Protein AF-A0A6H5GRK5-F1 (afdb_monomer_lite)

InterPro domains:
  IPR007175 Ribonuclease P subunit, Rpr2/Snm1/Rpp21 [PF04032] (2-43)

Sequence (112 aa):
MDIDMKRTICKGCSAILVPGDTAMVRLTKKPEAQVLWVCTMCGAYRVFNTRADHQLWRFNAESVVETIDLNSADSDSAPQSRKTPSSTTCPQSSELSVKKKKENSEVPPTNI

Organism: NCBI:txid355587

Secondary structure (DSSP, 8-state):
--HHHHHTB-TTT--B--BTTTEEEEEEESSSEEEEEEETTT--EEEEE--TT---GGGSGGG------TT-----------------------------------------

Structure (mmCIF, N/CA/C/O backbone):
data_AF-A0A6H5GRK5-F1
#
_entry.id   AF-A0A6H5GRK5-F1
#
loop_
_atom_site.group_PDB
_atom_site.id
_atom_site.type_symbol
_atom_site.label_atom_id
_atom_site.label_alt_id
_atom_site.label_comp_id
_atom_site.label_asym_id
_atom_site.label_entity_id
_atom_site.label_seq_id
_atom_site.pdbx_PDB_ins_code
_atom_site.Cartn_x
_atom_site.Cartn_y
_atom_site.Cartn_z
_atom_site.occupancy
_atom_site.B_iso_or_equiv
_atom_site.auth_seq_id
_atom_site.auth_comp_id
_atom_site.auth_asym_id
_atom_site.auth_atom_id
_atom_site.pdbx_PDB_model_num
ATOM 1 N N . MET A 1 1 ? 9.542 5.051 9.816 1.00 63.56 1 MET A N 1
ATOM 2 C CA . MET A 1 1 ? 9.323 4.679 8.400 1.00 63.56 1 MET A CA 1
ATOM 3 C C . MET A 1 1 ? 7.950 5.140 7.975 1.00 63.56 1 MET A C 1
ATOM 5 O O . MET A 1 1 ? 6.980 4.777 8.638 1.00 63.56 1 MET A O 1
ATOM 9 N N . ASP A 1 2 ? 7.897 5.908 6.894 1.00 87.12 2 ASP A N 1
ATOM 10 C CA . ASP A 1 2 ? 6.650 6.346 6.278 1.00 87.12 2 ASP A CA 1
ATOM 11 C C . ASP A 1 2 ? 5.828 5.156 5.740 1.00 87.12 2 ASP A C 1
ATOM 13 O O . ASP A 1 2 ? 6.383 4.109 5.387 1.00 87.12 2 ASP A O 1
ATOM 17 N N . ILE A 1 3 ? 4.500 5.281 5.743 1.00 87.06 3 ILE A N 1
ATOM 18 C CA . ILE A 1 3 ? 3.576 4.202 5.364 1.00 87.06 3 ILE A CA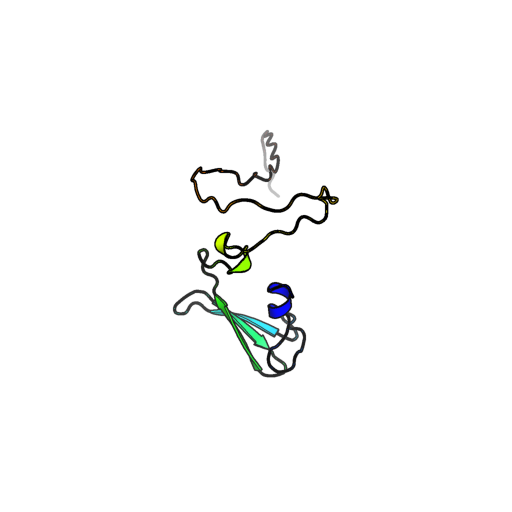 1
ATOM 19 C C . ILE A 1 3 ? 3.706 3.889 3.876 1.00 87.06 3 ILE A C 1
ATOM 21 O O . ILE A 1 3 ? 3.695 2.712 3.507 1.00 87.06 3 ILE A O 1
ATOM 25 N N . ASP A 1 4 ? 3.909 4.904 3.042 1.00 87.38 4 ASP A N 1
ATOM 26 C CA . ASP A 1 4 ? 4.037 4.718 1.599 1.00 87.38 4 ASP A CA 1
ATOM 27 C C . ASP A 1 4 ? 5.298 3.929 1.237 1.00 87.38 4 ASP A C 1
ATOM 29 O O . ASP A 1 4 ? 5.249 3.029 0.399 1.00 87.38 4 ASP A O 1
ATOM 33 N N . MET A 1 5 ? 6.386 4.114 1.987 1.00 90.62 5 MET A N 1
ATOM 34 C CA . MET A 1 5 ? 7.592 3.299 1.826 1.00 90.62 5 MET A CA 1
ATOM 35 C C . MET A 1 5 ? 7.383 1.833 2.236 1.00 90.62 5 MET A C 1
ATOM 37 O O . MET A 1 5 ? 7.961 0.925 1.648 1.00 90.62 5 MET A O 1
ATOM 41 N N . LYS A 1 6 ? 6.527 1.545 3.224 1.00 89.44 6 LYS A N 1
ATOM 42 C CA . LYS A 1 6 ? 6.207 0.146 3.563 1.00 89.44 6 LYS A CA 1
ATOM 43 C C . LYS A 1 6 ? 5.418 -0.535 2.450 1.00 89.44 6 LYS A C 1
ATOM 45 O O . LYS A 1 6 ? 5.513 -1.755 2.316 1.00 89.44 6 LYS A O 1
ATOM 50 N N . ARG A 1 7 ? 4.622 0.216 1.682 1.00 91.38 7 ARG A N 1
ATOM 51 C CA . ARG A 1 7 ? 3.814 -0.313 0.571 1.00 91.38 7 ARG A CA 1
ATOM 52 C C . ARG A 1 7 ? 4.678 -0.744 -0.611 1.00 91.38 7 ARG A C 1
ATOM 54 O O . ARG A 1 7 ? 4.318 -1.714 -1.269 1.00 91.38 7 ARG A O 1
ATOM 61 N N . THR A 1 8 ? 5.831 -0.108 -0.811 1.00 93.94 8 THR A N 1
ATOM 62 C CA . THR A 1 8 ? 6.781 -0.444 -1.880 1.00 93.94 8 THR A CA 1
ATOM 63 C C . THR A 1 8 ? 7.701 -1.617 -1.544 1.00 93.94 8 THR A C 1
ATOM 65 O O . THR A 1 8 ? 8.492 -2.009 -2.391 1.00 93.94 8 THR A O 1
ATOM 68 N N . ILE A 1 9 ? 7.609 -2.223 -0.355 1.00 95.19 9 ILE A N 1
ATOM 69 C CA . ILE A 1 9 ? 8.465 -3.351 0.049 1.00 95.19 9 ILE A CA 1
ATOM 70 C C . ILE A 1 9 ? 7.628 -4.618 0.252 1.00 95.19 9 ILE A C 1
ATOM 72 O O . ILE A 1 9 ? 6.625 -4.630 0.978 1.00 95.19 9 ILE A O 1
ATOM 76 N N . CYS A 1 10 ? 8.064 -5.716 -0.364 1.00 95.44 10 CYS A N 1
ATOM 77 C CA . CYS A 1 10 ? 7.439 -7.024 -0.226 1.00 95.44 10 CYS A CA 1
ATOM 78 C C . CYS A 1 10 ? 7.591 -7.579 1.197 1.00 95.44 10 CYS A C 1
ATOM 80 O O . CYS A 1 10 ? 8.674 -7.557 1.770 1.00 95.44 10 CYS A O 1
ATOM 82 N N . LYS A 1 11 ? 6.517 -8.151 1.764 1.00 92.69 11 LYS A N 1
ATOM 83 C CA . LYS A 1 11 ? 6.573 -8.788 3.096 1.00 92.69 11 LYS A CA 1
ATOM 84 C C . LYS A 1 11 ? 7.341 -10.117 3.099 1.00 92.69 11 LYS A C 1
ATOM 86 O O . LYS A 1 11 ? 7.852 -10.496 4.142 1.00 92.69 11 LYS A O 1
ATOM 91 N N . GLY A 1 12 ? 7.347 -10.840 1.978 1.00 94.19 12 GLY A N 1
ATOM 92 C CA . GLY A 1 12 ? 7.942 -12.177 1.891 1.00 94.19 12 GLY A CA 1
ATOM 93 C C . GLY A 1 12 ? 9.440 -12.123 1.615 1.00 94.19 12 GLY A C 1
ATOM 94 O O . GLY A 1 12 ? 10.242 -12.515 2.450 1.00 94.19 12 GLY A O 1
ATOM 95 N N . CYS A 1 13 ? 9.812 -11.612 0.441 1.00 95.06 13 CYS A N 1
ATOM 96 C CA . CYS A 1 13 ? 11.199 -11.591 -0.030 1.00 95.06 13 CYS A CA 1
ATOM 97 C C . CYS A 1 13 ? 11.926 -10.254 0.178 1.00 95.06 13 CYS A C 1
ATOM 99 O O . CYS A 1 13 ? 13.042 -10.099 -0.307 1.00 95.06 13 CYS A O 1
ATOM 101 N N . SER A 1 14 ? 11.296 -9.267 0.826 1.00 94.81 14 SER A N 1
ATOM 102 C CA . SER A 1 14 ? 11.858 -7.919 1.037 1.00 94.81 14 SER A CA 1
ATOM 103 C C . SER A 1 14 ? 12.257 -7.162 -0.240 1.00 94.81 14 SER A C 1
ATOM 105 O O . SER A 1 14 ? 12.894 -6.116 -0.161 1.00 94.81 14 SER A O 1
ATOM 107 N N . ALA A 1 15 ? 11.858 -7.650 -1.418 1.00 94.12 15 ALA A N 1
ATOM 108 C CA . ALA A 1 15 ? 12.101 -6.980 -2.688 1.00 94.12 15 ALA A CA 1
ATOM 109 C C . ALA A 1 15 ? 11.287 -5.684 -2.807 1.00 94.12 15 ALA A C 1
ATOM 111 O O . ALA A 1 15 ? 10.179 -5.575 -2.269 1.00 94.12 15 ALA A O 1
ATOM 112 N N . ILE A 1 16 ? 11.822 -4.727 -3.564 1.00 95.12 16 ILE A N 1
ATOM 113 C CA . ILE A 1 16 ? 11.106 -3.506 -3.936 1.00 95.12 16 ILE A CA 1
ATOM 114 C C . ILE A 1 16 ? 10.035 -3.870 -4.970 1.00 95.12 16 ILE A C 1
ATOM 116 O O . ILE A 1 16 ? 10.318 -4.520 -5.976 1.00 95.12 16 ILE A O 1
ATOM 120 N N . LEU A 1 17 ? 8.798 -3.468 -4.697 1.00 94.75 17 LEU A N 1
ATOM 121 C CA . LEU A 1 17 ? 7.615 -3.680 -5.518 1.00 94.75 17 LEU A CA 1
ATOM 122 C C . LEU A 1 17 ? 7.446 -2.503 -6.484 1.00 94.75 17 LEU A C 1
ATOM 124 O O . LEU A 1 17 ? 6.973 -1.436 -6.094 1.00 94.75 17 LEU A O 1
ATOM 128 N N . VAL A 1 18 ? 7.816 -2.721 -7.745 1.00 95.06 18 VAL A N 1
ATOM 129 C CA . VAL A 1 18 ? 7.636 -1.788 -8.860 1.00 95.06 18 VAL A CA 1
ATOM 130 C C . VAL A 1 18 ? 6.441 -2.266 -9.693 1.00 95.06 18 VAL A C 1
ATOM 132 O O . VAL A 1 18 ? 6.488 -3.375 -10.237 1.00 95.06 18 VAL A O 1
ATOM 135 N N . PRO A 1 19 ? 5.348 -1.484 -9.785 1.00 94.38 19 PRO A N 1
ATOM 136 C CA . PRO A 1 19 ? 4.185 -1.857 -10.585 1.00 94.38 19 PRO A CA 1
ATOM 137 C C . PRO A 1 19 ? 4.559 -2.105 -12.052 1.00 94.38 19 PRO A C 1
ATOM 139 O O . PRO A 1 19 ? 5.175 -1.253 -12.683 1.00 94.38 19 PRO A O 1
ATOM 142 N N . GLY A 1 20 ? 4.162 -3.256 -12.593 1.00 92.00 20 GLY A N 1
ATOM 143 C CA . GLY A 1 20 ? 4.428 -3.648 -13.984 1.00 92.00 20 GLY A CA 1
ATOM 144 C C . GLY A 1 20 ? 5.704 -4.468 -14.190 1.00 92.00 20 GLY A C 1
ATOM 145 O O . GLY A 1 20 ? 5.821 -5.108 -15.229 1.00 92.00 20 GLY A O 1
ATOM 146 N N . ASP A 1 21 ? 6.601 -4.508 -13.202 1.00 95.12 21 ASP A N 1
ATOM 147 C CA . ASP A 1 21 ? 7.843 -5.290 -13.249 1.00 95.12 21 ASP A CA 1
ATOM 148 C C . ASP A 1 21 ? 7.844 -6.370 -12.148 1.00 95.12 21 ASP A C 1
ATOM 150 O O . ASP A 1 21 ? 7.423 -7.513 -12.354 1.00 95.12 21 ASP A O 1
ATOM 154 N N . THR A 1 22 ? 8.185 -5.989 -10.914 1.00 95.69 22 THR A N 1
ATOM 155 C CA . THR A 1 22 ? 8.263 -6.907 -9.761 1.00 95.69 22 THR A CA 1
ATOM 156 C C . THR A 1 22 ? 6.954 -7.029 -8.970 1.00 95.69 22 THR A C 1
ATOM 158 O O . THR A 1 22 ? 6.836 -7.843 -8.041 1.00 95.69 22 THR A O 1
ATOM 161 N N . ALA A 1 23 ? 5.953 -6.215 -9.313 1.00 96.06 23 ALA A N 1
ATOM 162 C CA . ALA A 1 23 ? 4.655 -6.191 -8.660 1.00 96.06 23 ALA A CA 1
ATOM 163 C C . ALA A 1 23 ? 3.504 -6.063 -9.660 1.00 96.06 23 ALA A C 1
ATOM 165 O O . ALA A 1 23 ? 3.503 -5.222 -10.557 1.00 96.06 23 ALA A O 1
ATOM 166 N N . MET A 1 24 ? 2.46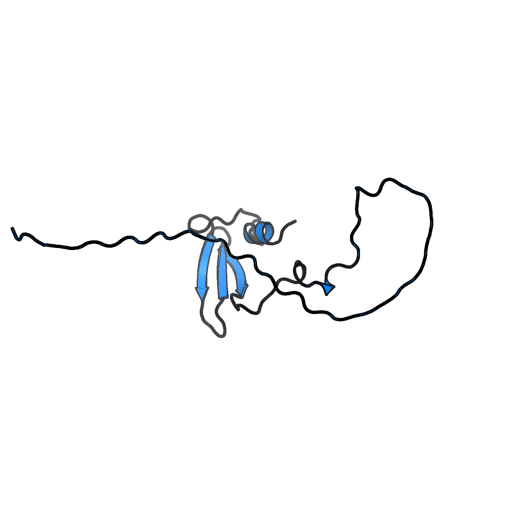3 -6.858 -9.440 1.00 96.25 24 MET A N 1
ATOM 167 C CA . MET A 1 24 ? 1.197 -6.769 -10.148 1.00 96.25 24 MET A CA 1
ATOM 168 C C . MET A 1 24 ? 0.174 -6.060 -9.263 1.00 96.25 24 MET A C 1
ATOM 170 O O . MET A 1 24 ? -0.129 -6.520 -8.161 1.00 96.25 24 MET A O 1
ATOM 174 N N . VAL A 1 25 ? -0.373 -4.950 -9.757 1.00 95.56 25 VAL A N 1
ATOM 175 C CA . VAL A 1 25 ? -1.366 -4.140 -9.043 1.00 95.56 25 VAL A CA 1
ATOM 176 C C . VAL A 1 25 ? -2.711 -4.259 -9.749 1.00 95.56 25 VAL A C 1
ATOM 178 O O . VAL A 1 25 ? -2.808 -4.029 -10.953 1.00 95.56 25 VAL A O 1
ATOM 181 N N . ARG A 1 26 ? -3.756 -4.647 -9.013 1.00 94.50 26 ARG A N 1
ATOM 182 C CA . ARG A 1 26 ? -5.114 -4.831 -9.544 1.00 94.50 26 ARG A CA 1
ATOM 183 C C . ARG A 1 26 ? -6.143 -4.138 -8.662 1.00 94.50 26 ARG A C 1
ATOM 185 O O . ARG A 1 26 ? -6.076 -4.225 -7.441 1.00 94.50 26 ARG A O 1
ATOM 192 N N . LEU A 1 27 ? -7.123 -3.496 -9.291 1.00 94.38 27 LEU A N 1
ATOM 193 C CA . LEU A 1 27 ? -8.317 -2.989 -8.619 1.00 94.38 27 LEU A CA 1
ATOM 194 C C . LEU A 1 27 ? -9.394 -4.078 -8.618 1.00 94.38 27 LEU A C 1
ATOM 196 O O . LEU A 1 27 ? -9.880 -4.480 -9.674 1.00 94.38 27 LEU A O 1
ATOM 200 N N . THR A 1 28 ? -9.776 -4.536 -7.430 1.00 92.50 28 THR A N 1
ATOM 201 C CA . THR A 1 28 ? -10.815 -5.552 -7.221 1.00 92.50 28 THR A CA 1
ATOM 202 C C . THR A 1 28 ? -12.018 -4.903 -6.545 1.00 92.50 28 THR A C 1
ATOM 204 O O . THR A 1 28 ? -11.856 -4.114 -5.622 1.00 92.50 28 THR A O 1
ATOM 207 N N . LYS A 1 29 ? -13.238 -5.213 -6.995 1.00 86.62 29 LYS A N 1
ATOM 208 C CA . LYS A 1 29 ? -14.476 -4.548 -6.539 1.00 86.62 29 LYS A CA 1
ATOM 209 C C . LYS A 1 29 ? -15.385 -5.427 -5.649 1.00 86.62 29 LYS A C 1
ATOM 211 O O . LYS A 1 29 ? -16.590 -5.421 -5.870 1.00 86.62 29 LYS A O 1
ATOM 216 N N . LYS A 1 30 ? -14.875 -6.245 -4.710 1.00 80.75 30 LYS A N 1
ATOM 217 C CA . LYS A 1 30 ? -15.733 -7.185 -3.940 1.00 80.75 30 LYS A CA 1
ATOM 218 C C . LYS A 1 30 ? -15.287 -7.388 -2.484 1.00 80.75 30 LYS A C 1
ATOM 220 O O . LYS A 1 30 ? -14.156 -7.827 -2.298 1.00 80.75 30 LY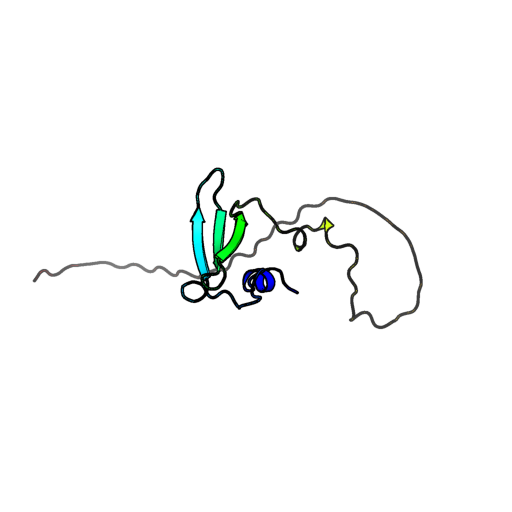S A O 1
ATOM 225 N N . PRO A 1 31 ? -16.160 -7.211 -1.467 1.00 85.62 31 PRO A N 1
ATOM 226 C CA . PRO A 1 31 ? -17.421 -6.444 -1.437 1.00 85.62 31 PRO A CA 1
ATOM 227 C C . PRO A 1 31 ? -17.217 -4.919 -1.530 1.00 85.62 31 PRO A C 1
ATOM 229 O O . PRO A 1 31 ? -18.141 -4.198 -1.886 1.00 85.62 31 PRO A O 1
ATOM 232 N N . GLU A 1 32 ? -16.001 -4.434 -1.276 1.00 87.88 32 GLU A N 1
ATOM 233 C CA . GLU A 1 32 ? -15.602 -3.029 -1.414 1.00 87.88 32 GLU A CA 1
ATOM 234 C C . GLU A 1 32 ? -14.485 -2.895 -2.458 1.00 87.88 32 GLU A C 1
ATOM 236 O O . GLU A 1 32 ? -13.827 -3.878 -2.811 1.00 87.88 32 GLU A O 1
ATOM 241 N N . ALA A 1 33 ? -14.274 -1.682 -2.977 1.00 91.62 33 ALA A N 1
ATOM 242 C CA . ALA A 1 33 ? -13.176 -1.411 -3.898 1.00 91.62 33 ALA A CA 1
ATOM 243 C C . ALA A 1 33 ? -11.836 -1.465 -3.151 1.00 91.62 33 ALA A C 1
ATOM 245 O O . ALA A 1 33 ? -11.605 -0.725 -2.192 1.00 91.62 33 ALA A O 1
ATOM 246 N N . GLN A 1 34 ? -10.941 -2.336 -3.606 1.00 93.75 34 GLN A N 1
ATOM 247 C CA . GLN A 1 34 ? -9.649 -2.588 -2.983 1.00 93.75 34 GLN A CA 1
ATOM 248 C C . GLN A 1 34 ? -8.546 -2.670 -4.038 1.00 93.75 34 GLN A C 1
ATOM 250 O O . GLN A 1 34 ? -8.758 -3.144 -5.156 1.00 93.75 34 GLN A O 1
ATOM 255 N N . VAL A 1 35 ? -7.345 -2.241 -3.664 1.00 94.06 35 VAL A N 1
ATOM 256 C CA . VAL A 1 35 ? -6.130 -2.375 -4.469 1.00 94.06 35 VAL A CA 1
ATOM 257 C C . VAL A 1 35 ? -5.354 -3.580 -3.957 1.00 94.06 35 VAL A C 1
ATOM 259 O O . VAL A 1 35 ? -4.827 -3.575 -2.845 1.00 94.06 35 VAL A O 1
ATOM 262 N N . LEU A 1 36 ? -5.283 -4.616 -4.784 1.00 94.38 36 LEU A N 1
ATOM 263 C CA . LEU A 1 36 ? -4.497 -5.818 -4.556 1.00 94.38 36 LEU A CA 1
ATOM 264 C C . LEU A 1 36 ? -3.102 -5.631 -5.158 1.00 94.38 36 LEU A C 1
ATOM 266 O O . LEU A 1 36 ? -2.965 -5.418 -6.361 1.00 94.38 36 LEU A O 1
ATOM 270 N N . TRP A 1 37 ? -2.077 -5.753 -4.324 1.00 95.69 37 TRP A N 1
ATOM 271 C CA . TRP A 1 37 ? -0.674 -5.829 -4.719 1.00 95.69 37 TRP A CA 1
ATOM 272 C C . TRP A 1 37 ? -0.216 -7.273 -4.609 1.00 95.69 37 TRP A C 1
ATOM 274 O O . TRP A 1 37 ? -0.368 -7.876 -3.550 1.00 95.69 37 TRP A O 1
ATOM 284 N N . VAL A 1 38 ? 0.371 -7.818 -5.668 1.00 96.44 38 VAL A N 1
ATOM 285 C CA . VAL A 1 38 ? 0.944 -9.167 -5.685 1.00 96.44 38 VAL A CA 1
ATOM 286 C C . VAL A 1 38 ? 2.396 -9.073 -6.128 1.00 96.44 38 VAL A C 1
ATOM 288 O O . VAL A 1 38 ? 2.684 -8.524 -7.187 1.00 96.44 38 VAL A O 1
ATOM 291 N N . CYS A 1 39 ? 3.315 -9.609 -5.332 1.00 97.12 39 CYS A N 1
ATOM 292 C CA . CYS A 1 39 ? 4.711 -9.741 -5.724 1.00 97.12 39 CYS A CA 1
ATOM 293 C C . CYS A 1 39 ? 4.848 -10.849 -6.772 1.00 97.12 39 CYS A C 1
ATOM 295 O O . CYS A 1 39 ? 4.477 -11.991 -6.502 1.00 97.12 39 CYS A O 1
ATOM 297 N N . THR A 1 40 ? 5.410 -10.541 -7.938 1.00 96.12 40 THR A N 1
ATOM 298 C CA . THR A 1 40 ? 5.620 -11.536 -9.005 1.00 96.12 40 THR A CA 1
ATOM 299 C C . THR A 1 40 ? 6.775 -12.489 -8.688 1.00 96.12 40 THR A C 1
ATOM 301 O O . THR A 1 40 ? 6.774 -13.620 -9.157 1.00 96.12 40 THR A O 1
ATOM 304 N N . MET A 1 41 ? 7.710 -12.074 -7.823 1.00 95.56 41 MET A N 1
ATOM 305 C CA . MET A 1 41 ? 8.878 -12.872 -7.428 1.00 95.56 41 MET A CA 1
ATOM 306 C C . MET A 1 41 ? 8.552 -13.994 -6.433 1.00 95.56 41 MET A C 1
ATOM 308 O O . MET A 1 41 ? 9.070 -15.096 -6.557 1.00 95.56 41 MET A O 1
ATOM 312 N N . CYS A 1 42 ? 7.732 -13.716 -5.410 1.00 96.31 42 CYS A N 1
ATOM 313 C CA . CYS A 1 42 ? 7.447 -14.672 -4.324 1.00 96.31 42 CYS A CA 1
ATOM 314 C C . CYS A 1 42 ? 5.955 -14.970 -4.112 1.00 96.31 42 CYS A C 1
ATOM 316 O O . CYS A 1 42 ? 5.609 -15.755 -3.236 1.00 96.31 42 CYS A O 1
ATOM 318 N N . GLY A 1 43 ? 5.056 -14.312 -4.850 1.00 95.25 43 GLY A N 1
ATOM 319 C CA . GLY A 1 43 ? 3.607 -14.513 -4.747 1.00 95.25 43 GLY A CA 1
ATOM 320 C C . GLY A 1 43 ? 2.938 -13.882 -3.521 1.00 95.25 43 GLY A C 1
ATOM 321 O O . GLY A 1 43 ? 1.711 -13.887 -3.430 1.00 95.25 43 GLY A O 1
ATOM 322 N N . ALA A 1 44 ? 3.698 -13.305 -2.584 1.00 96.50 44 ALA A N 1
ATOM 323 C CA . ALA A 1 44 ? 3.121 -12.613 -1.435 1.00 96.50 44 ALA A CA 1
ATOM 324 C C . ALA A 1 44 ? 2.232 -11.448 -1.894 1.00 96.50 44 ALA A C 1
ATOM 326 O O . ALA A 1 44 ? 2.627 -10.658 -2.757 1.00 96.50 44 ALA A O 1
ATOM 327 N N . TYR A 1 45 ? 1.053 -11.316 -1.287 1.00 94.56 45 TYR A N 1
ATOM 328 C CA . TYR A 1 45 ? 0.092 -10.279 -1.641 1.00 94.56 45 TYR A CA 1
ATOM 329 C C . TYR A 1 45 ? -0.290 -9.399 -0.450 1.00 94.56 45 TYR A C 1
ATOM 331 O O . TYR A 1 45 ? -0.173 -9.782 0.716 1.00 94.56 45 TYR A O 1
ATOM 339 N N . ARG A 1 46 ? -0.737 -8.183 -0.757 1.00 93.06 46 ARG A N 1
ATOM 340 C CA . ARG A 1 46 ? -1.268 -7.201 0.189 1.00 93.06 46 ARG A CA 1
ATOM 341 C C . ARG A 1 46 ? -2.488 -6.531 -0.415 1.00 93.06 46 ARG A C 1
ATOM 343 O O . ARG A 1 46 ? -2.559 -6.347 -1.625 1.00 93.06 46 ARG A O 1
ATOM 350 N N . VAL A 1 47 ? -3.433 -6.154 0.433 1.00 92.69 47 VAL A N 1
ATOM 351 C CA . VAL A 1 47 ? -4.682 -5.520 0.013 1.00 92.69 47 VAL A CA 1
ATOM 352 C C . VAL A 1 47 ? -4.821 -4.192 0.740 1.00 92.69 47 VAL A C 1
ATOM 354 O O . VAL A 1 47 ? -4.644 -4.133 1.956 1.00 92.69 47 VAL A O 1
ATOM 357 N N . PHE A 1 48 ? -5.125 -3.134 -0.005 1.00 91.75 48 PHE A N 1
ATOM 358 C CA . PHE A 1 48 ? -5.384 -1.801 0.531 1.00 91.75 48 PHE A CA 1
ATOM 359 C C . PHE A 1 48 ? -6.806 -1.379 0.181 1.00 91.75 48 PHE A C 1
ATOM 361 O O . PHE A 1 48 ? -7.239 -1.552 -0.958 1.00 91.75 48 PHE A O 1
ATOM 368 N N . ASN A 1 49 ? -7.537 -0.831 1.151 1.00 90.94 49 ASN A N 1
ATOM 369 C CA . ASN A 1 49 ? -8.886 -0.340 0.899 1.00 90.94 49 ASN A CA 1
ATOM 370 C C . ASN A 1 49 ? -8.836 1.007 0.158 1.00 90.94 49 ASN A C 1
ATOM 372 O O . ASN A 1 49 ? -7.926 1.800 0.398 1.00 90.94 49 ASN A O 1
ATOM 376 N N . THR A 1 50 ? -9.797 1.258 -0.735 1.00 90.69 50 THR A N 1
ATOM 377 C CA . THR A 1 50 ? -9.892 2.524 -1.500 1.00 90.69 50 THR A CA 1
ATOM 378 C C . THR A 1 50 ? -11.108 3.368 -1.149 1.00 90.69 50 THR A C 1
ATOM 380 O O . THR A 1 50 ? -11.449 4.297 -1.879 1.00 90.69 50 THR A O 1
ATOM 383 N N . ARG A 1 51 ? -11.779 3.070 -0.033 1.00 89.12 51 ARG A N 1
ATOM 384 C CA . ARG A 1 51 ? -12.885 3.908 0.428 1.00 89.12 51 ARG A CA 1
ATOM 385 C C . ARG A 1 51 ? -12.398 5.327 0.737 1.00 89.12 51 ARG A C 1
ATOM 387 O O . ARG A 1 51 ? -11.341 5.503 1.337 1.00 89.12 51 ARG A O 1
ATOM 394 N N . ALA A 1 52 ? -13.196 6.321 0.358 1.00 85.56 52 ALA A N 1
ATOM 395 C CA . ALA A 1 52 ? -12.877 7.733 0.572 1.00 85.56 52 ALA A CA 1
ATOM 396 C C . ALA A 1 52 ? -12.916 8.149 2.054 1.00 85.56 52 ALA A C 1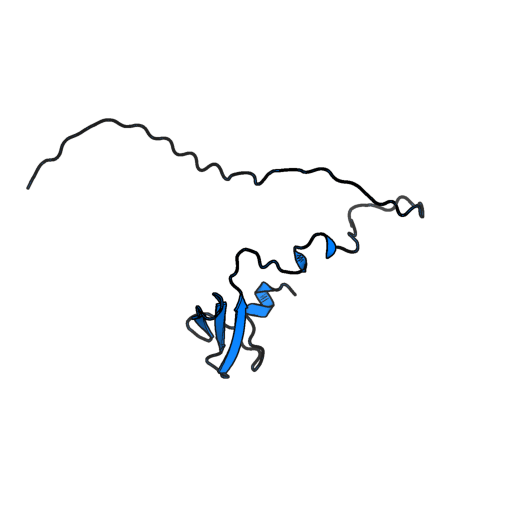
ATOM 398 O O . ALA A 1 52 ? -12.254 9.104 2.439 1.00 85.56 52 ALA A O 1
ATOM 399 N N . ASP A 1 53 ? -13.667 7.423 2.884 1.00 87.50 53 ASP A N 1
ATOM 400 C CA . ASP A 1 53 ? -13.754 7.623 4.333 1.00 87.50 53 ASP A CA 1
ATOM 401 C C . ASP A 1 53 ? -12.637 6.905 5.112 1.00 87.50 53 ASP A C 1
ATOM 403 O O . ASP A 1 53 ? -12.541 7.046 6.330 1.00 87.50 53 ASP A O 1
ATOM 407 N N . HIS A 1 54 ? -11.777 6.133 4.439 1.00 86.56 54 HIS A N 1
ATOM 408 C CA . HIS A 1 54 ? -10.682 5.437 5.100 1.00 86.56 54 HIS A CA 1
ATOM 409 C C . HIS A 1 54 ? -9.467 6.353 5.273 1.00 86.56 54 HIS A C 1
ATOM 411 O O . HIS A 1 54 ? -8.741 6.643 4.321 1.00 86.56 54 HIS A O 1
ATOM 417 N N . GLN A 1 55 ? -9.204 6.747 6.518 1.00 88.94 55 GLN A N 1
ATOM 418 C CA . GLN A 1 55 ? -8.046 7.550 6.894 1.00 88.94 55 GLN A CA 1
ATOM 419 C C . GLN A 1 55 ? -7.041 6.724 7.711 1.00 88.94 55 GLN A C 1
ATOM 421 O O . GLN A 1 55 ? -7.409 5.887 8.537 1.00 88.94 55 GLN A O 1
ATOM 426 N N . LEU A 1 56 ? -5.744 6.934 7.463 1.00 88.19 56 LEU A N 1
ATOM 427 C CA . LEU A 1 56 ? -4.683 6.311 8.260 1.00 88.19 56 LEU A CA 1
ATOM 428 C C . LEU A 1 56 ? -4.645 6.949 9.650 1.00 88.19 56 LEU A C 1
ATOM 430 O O . LEU A 1 56 ? -4.724 8.169 9.756 1.00 88.19 56 LEU A O 1
ATOM 434 N N . TRP A 1 57 ? -4.397 6.141 10.687 1.00 89.31 57 TRP A N 1
ATOM 435 C CA . TRP A 1 57 ? -4.340 6.602 12.084 1.00 89.31 57 TRP A CA 1
ATOM 436 C C . TRP A 1 57 ? -3.467 7.846 12.283 1.00 89.31 57 TRP A C 1
ATOM 438 O O . TRP A 1 57 ? -3.861 8.767 12.978 1.00 89.31 57 TRP A O 1
ATOM 448 N N . ARG A 1 58 ? -2.316 7.913 11.603 1.00 87.38 58 ARG A N 1
ATOM 449 C CA . ARG A 1 58 ? -1.379 9.048 11.666 1.00 87.38 58 ARG A CA 1
ATOM 450 C C . ARG A 1 58 ? -2.002 10.400 11.284 1.00 87.38 58 ARG A C 1
ATOM 452 O O . ARG A 1 58 ? -1.462 11.429 11.668 1.00 87.38 58 ARG A O 1
ATOM 459 N N . PHE A 1 59 ? -3.070 10.413 10.489 1.00 88.44 59 PHE A N 1
ATOM 460 C CA . PHE A 1 59 ? -3.748 11.652 10.112 1.00 88.44 59 PHE A CA 1
ATOM 461 C C . PHE A 1 59 ? -4.892 12.023 11.061 1.00 88.44 59 PHE A C 1
ATOM 463 O O . PHE A 1 59 ? -5.415 13.131 10.958 1.00 88.44 59 PHE A O 1
ATOM 470 N N . ASN A 1 60 ? -5.282 11.137 11.979 1.00 91.88 60 ASN A N 1
ATOM 471 C CA . ASN A 1 60 ? -6.261 11.484 12.997 1.00 91.88 60 ASN A CA 1
ATOM 472 C C . ASN A 1 60 ? -5.608 12.436 14.002 1.00 91.88 60 ASN A C 1
ATOM 474 O O . ASN A 1 60 ? -4.507 12.170 14.486 1.00 91.88 60 ASN A O 1
ATOM 478 N N . ALA A 1 61 ? -6.298 13.519 14.359 1.00 90.88 61 ALA A N 1
ATOM 479 C CA . ALA A 1 61 ? -5.791 14.483 15.338 1.00 90.88 61 ALA A CA 1
ATOM 480 C C . ALA A 1 61 ? -5.537 13.837 16.714 1.00 90.88 61 ALA A C 1
ATOM 482 O O . ALA A 1 61 ? -4.572 14.175 17.388 1.00 90.88 61 ALA A O 1
ATOM 483 N N . GLU A 1 62 ? -6.348 12.843 17.085 1.00 93.25 62 GLU A N 1
ATOM 484 C CA . GLU A 1 62 ? -6.185 12.052 18.314 1.00 93.25 62 GLU A CA 1
ATOM 485 C C . GLU A 1 62 ? -4.901 11.201 18.341 1.00 93.25 62 GLU A C 1
ATOM 487 O O . GLU A 1 62 ? -4.514 10.702 19.394 1.00 93.25 62 GLU A O 1
ATOM 492 N N . SER A 1 63 ? -4.236 11.012 17.194 1.00 92.50 63 SER A N 1
ATOM 493 C CA . SER A 1 63 ? -2.997 10.232 17.123 1.00 92.50 63 SER A CA 1
ATOM 494 C C . SER A 1 63 ? -1.774 10.988 17.644 1.00 92.50 63 SER A C 1
ATOM 496 O O . SER A 1 63 ? -0.747 10.365 17.924 1.00 92.50 63 SER A O 1
ATOM 498 N N . VAL A 1 64 ? -1.870 12.314 17.777 1.00 92.69 64 VAL A N 1
ATOM 499 C CA . VAL A 1 64 ? -0.798 13.163 18.300 1.00 92.69 64 VAL A CA 1
ATOM 500 C C . VAL A 1 64 ? -0.896 13.190 19.822 1.00 92.69 64 VAL A C 1
ATOM 502 O O . VAL A 1 64 ? -1.824 13.764 20.382 1.00 92.69 64 VAL A O 1
ATOM 505 N N . VAL A 1 65 ? 0.066 12.554 20.492 1.00 92.81 65 VAL A N 1
ATOM 506 C CA . VAL A 1 65 ? 0.142 12.534 21.964 1.00 92.81 65 VAL A CA 1
ATOM 507 C C . VAL A 1 65 ? 0.848 13.782 22.492 1.00 92.81 65 VAL A C 1
ATOM 509 O O . VAL A 1 65 ? 0.391 14.391 23.454 1.00 92.81 65 VAL A O 1
ATOM 512 N N . GLU A 1 66 ? 1.953 14.163 21.855 1.00 91.12 66 GLU A N 1
ATOM 513 C CA . GLU A 1 66 ? 2.801 15.283 22.255 1.00 91.12 66 GLU A CA 1
ATOM 514 C C . GLU A 1 66 ? 3.546 15.818 21.027 1.00 91.12 66 GLU A C 1
ATOM 516 O O . GLU A 1 66 ? 3.958 15.045 20.154 1.00 91.12 66 GLU A O 1
ATOM 521 N N . THR A 1 67 ? 3.714 17.137 20.962 1.00 90.31 67 THR A N 1
ATOM 522 C CA . THR A 1 67 ? 4.511 17.822 19.941 1.00 90.31 67 THR A CA 1
ATOM 523 C C . THR A 1 67 ? 5.711 18.448 20.635 1.00 90.31 67 THR A C 1
ATOM 525 O O . THR A 1 67 ? 5.540 19.199 21.590 1.00 90.31 67 THR A O 1
ATOM 528 N N . ILE A 1 68 ? 6.918 18.125 20.168 1.00 91.38 68 ILE A N 1
ATOM 529 C CA . ILE A 1 68 ? 8.163 18.678 20.707 1.00 91.38 68 ILE A CA 1
ATOM 530 C C . ILE A 1 68 ? 8.657 19.756 19.744 1.00 91.38 68 ILE A C 1
ATOM 532 O O . ILE A 1 68 ? 9.099 19.447 18.635 1.00 91.38 68 ILE A O 1
ATOM 536 N N . ASP A 1 69 ? 8.602 21.011 20.181 1.00 91.69 69 ASP A N 1
ATOM 537 C CA . ASP A 1 69 ? 9.068 22.158 19.408 1.00 91.69 69 ASP A CA 1
ATOM 538 C C . ASP A 1 69 ? 10.548 22.440 19.702 1.00 91.69 69 ASP A C 1
ATOM 540 O O . ASP A 1 69 ? 10.904 23.053 20.708 1.00 91.69 69 ASP A O 1
ATOM 544 N N . LEU A 1 70 ? 11.422 22.013 18.786 1.00 86.62 70 LEU A N 1
ATOM 545 C CA . LEU A 1 70 ? 12.888 22.115 18.908 1.00 86.62 70 LEU A CA 1
ATOM 546 C C . LEU A 1 70 ? 13.437 23.551 18.794 1.00 86.62 70 LEU A C 1
ATOM 548 O O . LEU A 1 70 ? 14.627 23.770 18.996 1.00 86.62 70 LEU A O 1
ATOM 552 N N . ASN A 1 71 ? 12.584 24.522 18.459 1.00 81.50 71 ASN A N 1
ATOM 553 C CA . ASN A 1 71 ? 12.958 25.935 18.334 1.00 81.50 71 ASN A CA 1
ATOM 554 C C . ASN A 1 71 ? 12.734 26.733 19.629 1.00 81.50 71 ASN A C 1
ATOM 556 O O . ASN A 1 71 ? 13.046 27.924 19.677 1.00 81.50 71 ASN A O 1
ATOM 560 N N . SER A 1 72 ? 12.195 26.097 20.668 1.00 66.31 72 SER A N 1
ATOM 561 C CA . SER A 1 72 ? 12.015 26.696 21.988 1.00 66.31 72 SER A CA 1
ATOM 562 C C . SER A 1 72 ? 13.342 26.593 22.734 1.00 66.31 72 SER A C 1
ATOM 564 O O . SER A 1 72 ? 13.596 25.614 23.427 1.00 66.31 72 SER A O 1
ATOM 566 N N . ALA A 1 73 ? 14.233 27.563 22.531 1.00 61.38 73 ALA A N 1
ATOM 567 C CA . ALA A 1 73 ? 15.415 27.686 23.373 1.00 61.38 73 ALA A CA 1
ATOM 568 C C . ALA A 1 73 ? 14.970 27.832 24.837 1.00 61.38 73 ALA A C 1
ATOM 570 O O . ALA A 1 73 ? 14.060 28.606 25.139 1.00 61.38 73 ALA A O 1
ATOM 571 N N . ASP A 1 74 ? 15.601 27.057 25.713 1.00 59.31 74 ASP A N 1
ATOM 572 C CA . ASP A 1 74 ? 15.277 26.915 27.125 1.00 59.31 74 ASP A CA 1
ATOM 573 C C . ASP A 1 74 ? 15.148 28.271 27.840 1.00 59.31 74 ASP A C 1
ATOM 575 O O . ASP A 1 74 ? 16.132 28.963 28.100 1.00 59.31 74 ASP A O 1
ATOM 579 N N . SER A 1 75 ? 13.925 28.631 28.227 1.00 56.66 75 SER A N 1
ATOM 580 C CA . SER A 1 75 ? 13.701 29.482 29.392 1.00 56.66 75 SER A CA 1
ATOM 581 C C . SER A 1 75 ? 13.049 28.619 30.461 1.00 56.66 75 SER A C 1
ATOM 583 O O . SER A 1 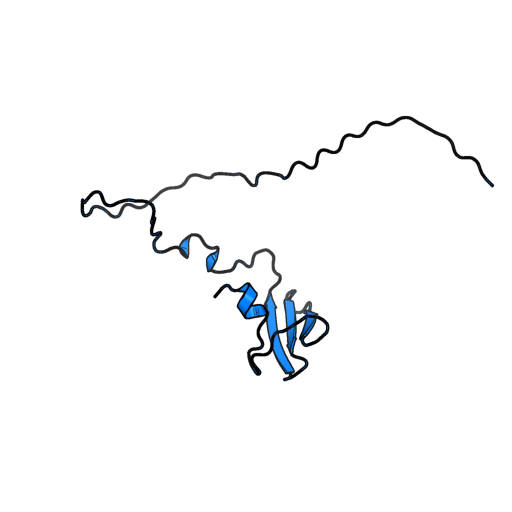75 ? 11.843 28.370 30.440 1.00 56.66 75 SER A O 1
ATOM 585 N N . ASP A 1 76 ? 13.907 28.126 31.344 1.00 58.16 76 ASP A N 1
ATOM 586 C CA . ASP A 1 76 ? 13.624 27.367 32.554 1.00 58.16 76 ASP A CA 1
ATOM 587 C C . ASP A 1 76 ? 12.325 27.833 33.246 1.00 58.16 76 ASP A C 1
ATOM 589 O O . ASP A 1 76 ? 12.248 28.941 33.778 1.00 58.16 76 ASP A O 1
ATOM 593 N N . SER A 1 77 ? 11.272 27.012 33.194 1.00 48.88 77 SER A N 1
ATOM 594 C CA . SER A 1 77 ? 10.180 27.014 34.178 1.00 48.88 77 SER A CA 1
ATOM 595 C C . SER A 1 77 ? 9.282 25.782 34.008 1.00 48.88 77 SER A C 1
ATOM 597 O O . SER A 1 77 ? 8.460 25.670 33.101 1.00 48.88 77 SER A O 1
ATOM 599 N N . ALA A 1 78 ? 9.436 24.832 34.925 1.00 51.59 78 ALA A N 1
ATOM 600 C CA . ALA A 1 78 ? 8.490 23.743 35.144 1.00 51.59 78 ALA A CA 1
ATOM 601 C C . ALA A 1 78 ? 7.217 24.251 35.881 1.00 51.59 78 ALA A C 1
ATOM 603 O O . ALA A 1 78 ? 7.200 25.360 36.416 1.00 51.59 78 ALA A O 1
ATOM 604 N N . PRO A 1 79 ? 6.181 23.417 36.083 1.00 62.28 79 PRO A N 1
ATOM 605 C CA . PRO A 1 79 ? 5.267 22.910 35.058 1.00 62.28 79 PRO A CA 1
ATOM 606 C C . PRO A 1 79 ? 3.805 23.124 35.497 1.00 62.28 79 PRO A C 1
ATOM 608 O O . PRO A 1 79 ? 3.477 22.785 36.632 1.00 62.28 79 PRO A O 1
ATOM 611 N N . GLN A 1 80 ? 2.873 23.588 34.650 1.00 48.56 80 GLN A N 1
ATOM 612 C CA . GLN A 1 80 ? 1.457 23.593 35.058 1.00 48.56 80 GLN A CA 1
ATOM 613 C C . GLN A 1 80 ? 0.427 23.295 33.960 1.00 48.56 80 GLN A C 1
ATOM 615 O O . GLN A 1 80 ? 0.224 24.045 33.016 1.00 48.56 80 GLN A O 1
ATOM 620 N N . SER A 1 81 ? -0.358 22.265 34.290 1.00 43.09 81 SER A N 1
ATOM 621 C CA . SER A 1 81 ? -1.821 22.249 34.224 1.00 43.09 81 SER A CA 1
ATOM 622 C C . SER A 1 81 ? -2.481 21.848 32.906 1.00 43.09 81 SER A C 1
ATOM 624 O O . SER A 1 81 ? -2.859 22.644 32.053 1.00 43.09 81 SER A O 1
ATOM 626 N N . ARG A 1 82 ? -2.738 20.540 32.865 1.00 51.81 82 ARG A N 1
ATOM 627 C CA . ARG A 1 82 ? -3.892 19.864 32.268 1.00 51.81 82 ARG A CA 1
ATOM 628 C C . ARG A 1 82 ? -5.137 20.776 32.214 1.00 51.81 82 ARG A C 1
ATOM 630 O O . ARG A 1 82 ? -5.808 20.960 33.228 1.00 51.81 82 ARG A O 1
ATOM 637 N N . LYS A 1 83 ? -5.483 21.277 31.025 1.00 38.50 83 LYS A N 1
ATOM 638 C CA . LYS A 1 83 ? -6.817 21.809 30.706 1.00 38.50 83 LYS A CA 1
ATOM 639 C C . LYS A 1 83 ? -7.242 21.375 29.299 1.00 38.50 83 LYS A C 1
ATOM 641 O O . LYS A 1 83 ? -6.732 21.861 28.301 1.00 38.50 83 LYS A O 1
ATOM 646 N N . THR A 1 84 ? -8.203 20.457 29.242 1.00 39.75 84 THR A N 1
ATOM 647 C CA . THR A 1 84 ? -9.264 20.429 28.212 1.00 39.75 84 THR A CA 1
ATOM 648 C C . THR A 1 84 ? -10.103 21.718 28.310 1.00 39.75 84 THR A C 1
ATOM 650 O O . THR A 1 84 ? -9.998 22.378 29.347 1.00 39.75 84 THR A O 1
ATOM 653 N N . PRO A 1 85 ? -11.068 22.043 27.424 1.00 53.41 85 PRO A N 1
ATOM 654 C CA . PRO A 1 85 ? -11.407 21.597 26.063 1.00 53.41 85 PRO A CA 1
ATOM 655 C C . PRO A 1 85 ? -11.545 22.822 25.113 1.00 53.41 85 PRO A C 1
ATOM 657 O O . PRO A 1 85 ? -11.263 23.946 25.514 1.00 53.41 85 PRO A O 1
ATOM 660 N N . SER A 1 86 ? -12.037 22.644 23.882 1.00 36.50 86 SER A N 1
ATOM 661 C CA . SER A 1 86 ? -13.205 23.375 23.332 1.00 36.50 86 SER A CA 1
ATOM 662 C C . SER A 1 86 ? -13.161 23.530 21.809 1.00 36.50 86 SER A C 1
ATOM 664 O O . SER A 1 86 ? -12.169 23.910 21.198 1.00 36.50 86 SER A O 1
ATOM 666 N N . SER A 1 87 ? -14.309 23.194 21.229 1.00 42.25 87 SER A N 1
ATOM 667 C CA . SER A 1 87 ? -14.846 23.640 19.950 1.00 42.25 87 SER A CA 1
ATOM 668 C C . SER A 1 87 ? -14.304 24.976 19.442 1.00 42.25 87 SER A C 1
ATOM 670 O O . SER A 1 87 ? -14.372 25.967 20.164 1.00 42.25 87 SER A O 1
ATOM 672 N N . THR A 1 88 ? -13.949 25.036 18.160 1.00 32.12 88 THR A N 1
ATOM 673 C CA . THR A 1 88 ? -14.562 25.946 17.174 1.00 32.12 88 THR A CA 1
ATOM 674 C C . THR A 1 88 ? -14.044 25.571 15.788 1.00 32.12 88 THR A C 1
ATOM 676 O O . THR A 1 88 ? -12.849 25.405 15.565 1.00 32.12 88 THR A O 1
ATOM 679 N N . THR A 1 89 ? -14.988 25.368 14.879 1.00 39.22 89 THR A N 1
ATOM 680 C CA . THR A 1 89 ? -14.825 25.099 13.452 1.00 39.22 89 THR A CA 1
ATOM 681 C C . THR A 1 89 ? -13.857 26.081 12.794 1.00 39.22 89 THR A C 1
ATOM 683 O O . THR A 1 89 ? -14.026 27.285 12.956 1.00 39.22 89 THR A O 1
ATOM 686 N N . CYS A 1 90 ? -12.941 25.592 11.958 1.00 30.42 90 CYS A N 1
ATOM 687 C CA . CYS A 1 90 ? -12.249 26.430 10.979 1.00 30.42 90 CYS A CA 1
ATOM 688 C C . CYS A 1 90 ? -12.283 25.749 9.601 1.00 30.42 90 CYS A C 1
ATOM 690 O O . CYS A 1 90 ? -11.729 24.659 9.448 1.00 30.42 90 CYS A O 1
ATOM 692 N N . PRO A 1 91 ? -12.941 26.351 8.594 1.00 41.25 91 PRO A N 1
ATOM 693 C CA . PRO A 1 91 ? -12.790 25.955 7.203 1.00 41.25 91 PRO A CA 1
ATOM 694 C C . PRO A 1 91 ? -11.477 26.525 6.660 1.00 41.25 91 PRO A C 1
ATOM 696 O O . PRO A 1 91 ? -11.138 27.654 6.999 1.00 41.25 91 PRO A O 1
ATOM 699 N N . GLN A 1 92 ? -10.784 25.773 5.798 1.00 34.16 92 GLN A N 1
ATOM 700 C CA . GLN A 1 92 ? -10.133 26.265 4.570 1.00 34.16 92 GLN A CA 1
ATOM 701 C C . GLN A 1 92 ? -9.217 25.190 3.968 1.00 34.16 92 GLN A C 1
ATOM 703 O O . GLN A 1 92 ? -8.063 25.028 4.353 1.00 34.16 92 GLN A O 1
ATOM 708 N N . SER A 1 93 ? -9.725 24.499 2.948 1.00 35.78 93 SER A N 1
ATOM 709 C CA . SER A 1 93 ? -8.898 24.094 1.814 1.00 35.78 93 SER A CA 1
ATOM 710 C C . SER A 1 93 ? -8.715 25.330 0.934 1.00 35.78 93 SER A C 1
ATOM 712 O O . SER A 1 93 ? -9.675 25.810 0.330 1.00 35.78 93 SER A O 1
ATOM 714 N N . SER A 1 94 ? -7.504 25.875 0.900 1.00 35.28 94 SER A N 1
ATOM 715 C CA . SER A 1 94 ? -7.103 26.879 -0.077 1.00 35.28 94 SER A CA 1
ATOM 716 C C . SER A 1 94 ? -7.067 26.239 -1.464 1.00 35.28 94 SER A C 1
ATOM 718 O O . SER A 1 94 ? -6.319 25.300 -1.736 1.00 35.28 94 SER A O 1
ATOM 720 N N . GLU A 1 95 ? -7.932 26.748 -2.335 1.00 33.19 95 GLU A N 1
ATOM 721 C CA . GLU A 1 95 ? -7.984 26.415 -3.750 1.00 33.19 95 GLU A CA 1
ATOM 722 C C . GLU A 1 95 ? -6.689 26.827 -4.466 1.00 33.19 95 GLU A C 1
ATOM 724 O O . GLU A 1 95 ? -6.242 27.975 -4.381 1.00 33.19 95 GLU A O 1
ATOM 729 N N . LEU A 1 96 ? -6.126 25.908 -5.258 1.00 33.38 96 LEU A N 1
ATOM 730 C CA . LEU A 1 96 ? -5.223 26.263 -6.350 1.00 33.38 96 LEU A CA 1
ATOM 731 C C . LEU A 1 96 ? -6.037 26.983 -7.437 1.00 33.38 96 LEU A C 1
ATOM 733 O O . LEU A 1 96 ? -6.720 26.357 -8.246 1.00 33.38 96 LEU A O 1
ATOM 737 N N . SER A 1 97 ? -5.931 28.310 -7.488 1.00 30.48 97 SER A N 1
ATOM 738 C CA . SER A 1 97 ? -6.405 29.105 -8.624 1.00 30.48 97 SER A CA 1
ATOM 739 C C . SER A 1 97 ? -5.564 28.823 -9.875 1.00 30.48 97 SER A C 1
ATOM 741 O O . SER A 1 97 ? -4.516 29.429 -10.096 1.00 30.48 97 SER A O 1
ATOM 743 N N . VAL A 1 98 ? -6.069 27.948 -10.746 1.00 33.41 98 VAL A N 1
ATOM 744 C CA . VAL A 1 98 ? -5.720 27.934 -12.172 1.00 33.41 98 VAL A CA 1
ATOM 745 C C 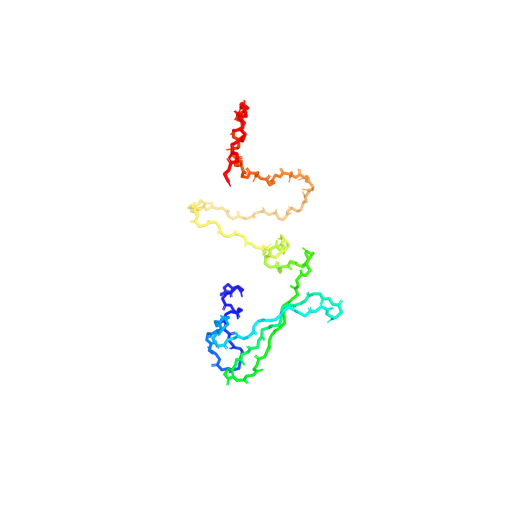. VAL A 1 98 ? -6.489 29.079 -12.839 1.00 33.41 98 VAL A C 1
ATOM 747 O O . VAL A 1 98 ? -7.691 28.984 -13.082 1.00 33.41 98 VAL A O 1
ATOM 750 N N . LYS A 1 99 ? -5.808 30.194 -13.129 1.00 31.94 99 LYS A N 1
ATOM 751 C CA . LYS A 1 99 ? -6.391 31.312 -13.887 1.00 31.94 99 LYS A CA 1
ATOM 752 C C . LYS A 1 99 ? -6.649 30.884 -15.335 1.00 31.94 99 LYS A C 1
ATOM 754 O O . LYS A 1 99 ? -5.738 30.826 -16.154 1.00 31.94 99 LYS A O 1
ATOM 759 N N . LYS A 1 100 ? -7.918 30.635 -15.650 1.00 29.47 100 LYS A N 1
ATOM 760 C CA . LYS A 1 100 ? -8.460 30.510 -17.007 1.00 29.47 100 LYS A CA 1
ATOM 761 C C . LYS A 1 100 ? -8.912 31.902 -17.461 1.00 29.47 100 LYS A C 1
ATOM 763 O O . LYS A 1 100 ? -9.908 32.403 -16.951 1.00 29.47 100 LYS A O 1
ATOM 768 N N . LYS A 1 101 ? -8.201 32.538 -18.401 1.00 31.97 101 LYS A N 1
ATOM 769 C CA . LYS A 1 101 ? -8.730 33.702 -19.133 1.00 31.97 101 LYS A CA 1
ATOM 770 C C . LYS A 1 101 ? -9.247 33.216 -20.485 1.00 31.97 101 LYS A C 1
ATOM 772 O O . LYS A 1 101 ? -8.492 32.679 -21.288 1.00 31.97 101 LYS A O 1
ATOM 777 N N . LYS A 1 102 ? -10.559 33.342 -20.669 1.00 29.27 102 LYS A N 1
ATOM 778 C CA . LYS A 1 102 ? -11.305 33.077 -21.900 1.00 29.27 102 LYS A CA 1
ATOM 779 C C . LYS A 1 102 ? -11.501 34.428 -22.582 1.00 29.27 102 LYS A C 1
ATOM 781 O O . LYS A 1 102 ? -12.053 35.321 -21.951 1.00 29.27 102 LYS A O 1
ATOM 786 N N . GLU A 1 103 ? -11.083 34.567 -23.831 1.00 30.86 103 GLU A N 1
ATOM 787 C CA . GLU A 1 103 ? -11.558 35.640 -24.706 1.00 30.86 103 GLU A CA 1
ATOM 788 C C . GLU A 1 103 ? -11.932 35.002 -26.046 1.00 30.86 103 GLU A C 1
ATOM 790 O O . GLU A 1 103 ? -11.175 34.202 -26.593 1.00 30.86 103 GLU A O 1
ATOM 795 N N . ASN A 1 104 ? -13.168 35.246 -26.473 1.00 31.52 104 ASN A N 1
ATOM 796 C CA . ASN A 1 104 ? -13.827 34.639 -27.625 1.00 31.52 104 ASN A CA 1
ATOM 797 C C . ASN A 1 104 ? -13.929 35.682 -28.745 1.00 31.52 104 ASN A C 1
ATOM 799 O O . ASN A 1 104 ? -14.338 36.806 -28.466 1.00 31.52 104 ASN A O 1
ATOM 803 N N . SER A 1 105 ? -13.635 35.306 -29.988 1.00 36.28 105 SER A N 1
ATOM 804 C CA . SER A 1 105 ? -14.245 35.887 -31.195 1.00 36.28 105 SER A CA 1
ATOM 805 C C . SER A 1 105 ? -14.104 34.911 -32.377 1.00 36.28 105 SER A C 1
ATOM 807 O O . SER A 1 105 ? -13.335 33.955 -32.313 1.00 36.28 105 SER A O 1
ATOM 809 N N . GLU A 1 106 ? -14.949 35.089 -33.387 1.00 38.38 106 GLU A N 1
ATOM 810 C CA . GLU A 1 106 ? -15.720 34.061 -34.101 1.00 38.38 106 GLU A CA 1
ATOM 811 C C . GLU A 1 106 ? -15.266 33.800 -35.564 1.00 38.38 106 GLU A C 1
ATOM 813 O O . GLU A 1 106 ? -14.881 34.749 -36.238 1.00 38.38 106 GLU A O 1
ATOM 818 N N . VAL A 1 107 ? -15.440 32.535 -36.021 1.00 45.94 107 VAL A N 1
ATOM 819 C CA . VAL A 1 107 ? -15.682 31.944 -37.391 1.00 45.94 107 VAL A CA 1
ATOM 820 C C . VAL A 1 107 ? -14.775 32.264 -38.615 1.00 45.94 107 VAL A C 1
ATOM 822 O O . VAL A 1 107 ? -14.061 33.257 -38.572 1.00 45.94 107 VAL A O 1
ATOM 825 N N . PRO A 1 108 ? -14.816 31.511 -39.767 1.00 50.12 108 PRO A N 1
ATOM 826 C CA . PRO A 1 108 ? -15.587 30.300 -40.176 1.00 50.12 108 PRO A CA 1
ATOM 827 C C . PRO A 1 108 ? -14.762 29.145 -40.843 1.00 50.12 108 PRO A C 1
ATOM 829 O O . PRO A 1 108 ? -13.562 29.292 -41.069 1.00 50.12 108 PRO A O 1
ATOM 832 N N . PRO A 1 109 ? -15.385 27.987 -41.191 1.00 53.31 109 PRO A N 1
ATOM 833 C CA . PRO A 1 109 ? -14.701 26.836 -41.800 1.00 53.31 109 PRO A CA 1
ATOM 834 C C . PRO A 1 109 ? -14.632 26.885 -43.339 1.00 53.31 109 PRO A C 1
ATOM 836 O O . PRO A 1 109 ? -15.590 27.276 -44.006 1.00 53.31 109 PRO A O 1
ATOM 839 N N . THR A 1 110 ? -13.526 26.398 -43.909 1.00 59.16 110 THR A N 1
ATOM 840 C CA . THR A 1 110 ? -13.384 26.107 -45.348 1.00 59.16 110 THR A CA 1
ATOM 841 C C . THR A 1 110 ? -13.156 24.608 -45.557 1.00 59.16 110 THR A C 1
ATOM 843 O O . THR A 1 110 ? -12.247 24.021 -44.978 1.00 59.16 110 THR A O 1
ATOM 846 N N . ASN A 1 111 ? -14.044 23.995 -46.346 1.00 49.62 111 ASN A N 1
ATOM 847 C CA . ASN A 1 111 ? -13.973 22.606 -46.810 1.00 49.62 111 ASN A CA 1
ATOM 848 C C . ASN A 1 111 ? -12.865 22.437 -47.857 1.00 49.62 111 ASN A C 1
ATOM 850 O O . ASN A 1 111 ? -12.757 23.279 -48.752 1.00 49.62 111 ASN A O 1
ATOM 854 N N . ILE A 1 112 ? -12.151 21.310 -47.797 1.00 54.19 112 ILE A N 1
ATOM 855 C CA . ILE A 1 112 ? -11.459 20.671 -48.927 1.00 54.19 112 ILE A CA 1
ATOM 856 C C . ILE A 1 112 ? -11.767 19.178 -48.866 1.00 54.19 112 ILE A C 1
ATOM 858 O O . ILE A 1 112 ? -11.612 18.607 -47.763 1.00 54.19 112 ILE A O 1
#

pLDDT: mean 73.82, std 24.52, range [29.27, 97.12]

Foldseek 3Di:
DDPVVVVQAAPPPRDGADDPPQWDWDFDPPVHTWIKIAGPVPRGIDIGGDDPPDDDLVPDPVSDPDDDDPPPDDPDDDDDDDDDDDDDDDDDDDDDDPDDDDDDDDDDDDDD

Radius of gyration: 25.49 Å; chains: 1; bounding box: 33×51×84 Å